Protein AF-A0A6N8QPA5-F1 (afdb_monomer_lite)

Sequence (46 aa):
MPTQEAKAHHVGEWASLRNTSPEIAEAIFEVAGYDEKMAEKIWEEG

Organism: Escherichia coli (NCBI:txid562)

Structure (mmCIF, N/CA/C/O backbone):
data_AF-A0A6N8QPA5-F1
#
_entry.id   AF-A0A6N8QPA5-F1
#
loop_
_atom_site.group_PDB
_atom_site.id
_atom_site.type_symbol
_atom_site.label_atom_id
_atom_site.label_alt_id
_atom_site.label_comp_id
_atom_site.label_asym_id
_atom_site.label_entity_id
_atom_site.label_seq_id
_atom_site.pdbx_PDB_ins_code
_atom_site.Cartn_x
_atom_site.Cartn_y
_atom_site.Cartn_z
_atom_site.occupancy
_atom_site.B_iso_or_equiv
_atom_site.auth_seq_id
_atom_site.auth_comp_id
_atom_site.auth_asym_id
_atom_site.auth_atom_id
_atom_site.pdbx_PDB_model_num
ATOM 1 N N . MET A 1 1 ? 6.586 0.646 -21.522 1.00 52.28 1 MET A N 1
ATOM 2 C CA . MET A 1 1 ? 6.171 -0.206 -20.388 1.00 52.28 1 MET A CA 1
ATOM 3 C C . MET A 1 1 ? 6.859 0.348 -19.154 1.00 52.28 1 MET A C 1
ATOM 5 O O . MET A 1 1 ? 8.064 0.555 -19.254 1.00 52.28 1 MET A O 1
ATOM 9 N N . PRO A 1 2 ? 6.156 0.656 -18.053 1.00 59.81 2 PRO A N 1
ATOM 10 C CA . PRO A 1 2 ? 6.840 0.920 -16.792 1.00 59.81 2 PRO A CA 1
ATOM 11 C C . PRO A 1 2 ? 7.660 -0.325 -16.430 1.00 59.81 2 PRO A C 1
ATOM 13 O O . PRO A 1 2 ? 7.168 -1.451 -16.547 1.00 59.81 2 PRO A O 1
ATOM 16 N N . THR A 1 3 ? 8.932 -0.134 -16.097 1.00 73.81 3 THR A N 1
ATOM 17 C CA . THR A 1 3 ? 9.821 -1.219 -15.672 1.00 73.81 3 THR A CA 1
ATOM 18 C C . THR A 1 3 ? 9.333 -1.783 -14.335 1.00 73.81 3 THR A C 1
ATOM 20 O O . THR A 1 3 ? 8.684 -1.083 -13.558 1.00 73.81 3 THR A O 1
ATOM 23 N N . GLN A 1 4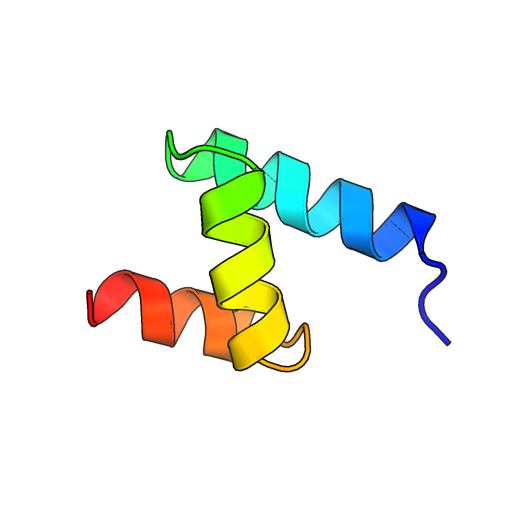 ? 9.616 -3.059 -14.055 1.00 71.38 4 GLN A N 1
ATOM 24 C CA . GLN A 1 4 ? 9.248 -3.689 -12.776 1.00 71.38 4 GLN A CA 1
ATOM 25 C C . GLN A 1 4 ? 9.832 -2.926 -11.572 1.00 71.38 4 GLN A C 1
ATOM 27 O O . GLN A 1 4 ? 9.183 -2.819 -10.540 1.00 71.38 4 GLN A O 1
ATOM 32 N N . GLU A 1 5 ? 11.001 -2.309 -11.749 1.00 72.81 5 GLU A N 1
ATOM 33 C CA . GLU A 1 5 ? 11.658 -1.459 -10.753 1.00 72.81 5 GLU A CA 1
ATOM 34 C C . GLU A 1 5 ? 10.849 -0.187 -10.430 1.00 72.81 5 GLU A C 1
ATOM 36 O O . GLU A 1 5 ? 10.658 0.146 -9.264 1.00 72.81 5 GLU A O 1
ATOM 41 N N . ALA A 1 6 ? 10.263 0.468 -11.443 1.00 75.50 6 ALA A N 1
ATOM 42 C CA . ALA A 1 6 ? 9.398 1.633 -11.236 1.00 75.50 6 ALA A CA 1
ATOM 43 C C . ALA A 1 6 ? 8.118 1.266 -10.466 1.00 75.50 6 ALA A C 1
ATOM 45 O O . ALA A 1 6 ? 7.682 2.008 -9.591 1.00 75.50 6 ALA A O 1
ATOM 46 N N . LYS A 1 7 ? 7.543 0.088 -10.744 1.00 78.19 7 LYS A N 1
ATOM 47 C CA . LYS A 1 7 ? 6.385 -0.424 -9.994 1.00 78.19 7 LYS A CA 1
ATOM 48 C C . LYS A 1 7 ? 6.730 -0.693 -8.529 1.00 78.19 7 LYS A C 1
ATOM 50 O O . LYS A 1 7 ? 5.973 -0.290 -7.654 1.00 78.19 7 LYS A O 1
ATOM 55 N N . ALA A 1 8 ? 7.870 -1.336 -8.269 1.00 76.94 8 ALA A N 1
ATOM 56 C CA . ALA A 1 8 ? 8.321 -1.647 -6.915 1.00 76.94 8 ALA A CA 1
ATOM 57 C C . ALA A 1 8 ? 8.576 -0.379 -6.083 1.00 76.94 8 ALA A C 1
ATOM 59 O O . ALA A 1 8 ? 8.204 -0.332 -4.912 1.00 76.94 8 ALA A O 1
ATOM 60 N N . HIS A 1 9 ? 9.146 0.666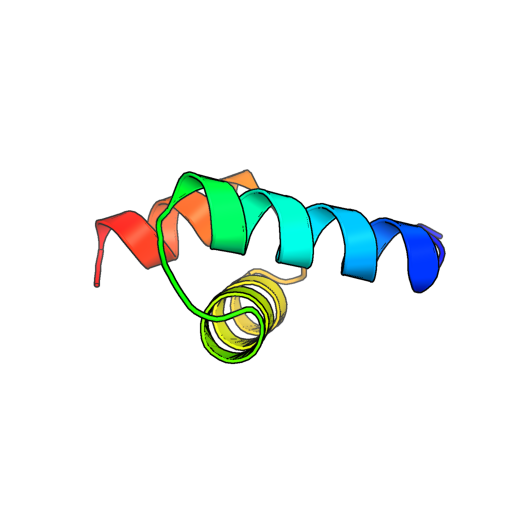 -6.692 1.00 83.81 9 HIS A N 1
ATOM 61 C CA . HIS A 1 9 ? 9.328 1.957 -6.024 1.00 83.81 9 HIS A CA 1
ATOM 62 C C . HIS A 1 9 ? 7.984 2.598 -5.658 1.00 83.81 9 HIS A C 1
ATOM 64 O O . HIS A 1 9 ? 7.799 2.983 -4.508 1.00 83.81 9 HIS A O 1
ATOM 70 N N . HIS A 1 10 ? 7.022 2.631 -6.588 1.00 87.12 10 HIS A N 1
ATOM 71 C CA . HIS A 1 10 ? 5.706 3.222 -6.328 1.00 87.12 10 HIS A CA 1
ATOM 72 C C . HIS A 1 10 ? 4.960 2.484 -5.207 1.00 87.12 10 HIS A C 1
ATOM 74 O O . HIS A 1 10 ? 4.428 3.119 -4.302 1.00 87.12 10 HIS A O 1
ATOM 80 N N . VAL A 1 11 ? 4.970 1.147 -5.219 1.00 92.44 11 VAL A N 1
ATOM 81 C CA . VAL A 1 11 ? 4.346 0.331 -4.164 1.00 92.44 11 VAL A CA 1
ATOM 82 C C . VAL A 1 11 ? 5.027 0.557 -2.809 1.00 92.44 11 VAL A C 1
ATOM 84 O O . VAL A 1 11 ? 4.342 0.734 -1.803 1.00 92.44 11 VAL A O 1
ATOM 87 N N . GLY A 1 12 ? 6.363 0.595 -2.767 1.00 92.75 12 GLY A N 1
ATOM 88 C CA . GLY A 1 12 ? 7.121 0.795 -1.528 1.00 92.75 12 GLY A CA 1
ATOM 89 C C . GLY A 1 12 ? 6.928 2.183 -0.907 1.00 92.75 12 GLY A C 1
ATOM 90 O O . 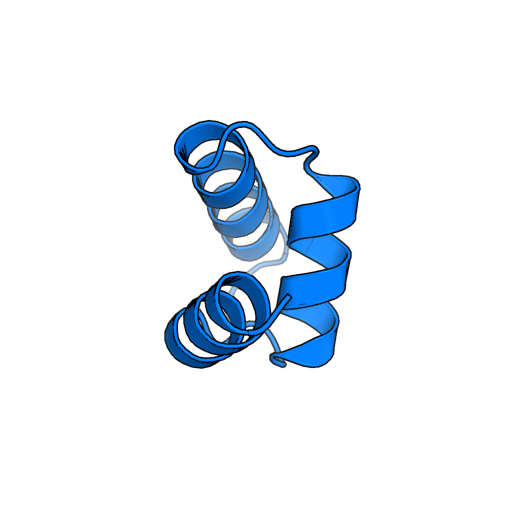GLY A 1 12 ? 6.731 2.300 0.308 1.00 92.75 12 GLY A O 1
ATOM 91 N N . GLU A 1 13 ? 6.938 3.237 -1.725 1.00 94.31 13 GLU A N 1
ATOM 92 C CA . GLU A 1 13 ? 6.656 4.603 -1.265 1.00 94.31 13 GLU A CA 1
ATOM 93 C C . GLU A 1 13 ? 5.207 4.744 -0.791 1.00 94.31 13 GLU A C 1
ATOM 95 O O . GLU A 1 13 ? 4.954 5.305 0.278 1.00 94.31 13 GLU A O 1
ATOM 100 N N . TRP A 1 14 ? 4.259 4.171 -1.533 1.00 95.25 14 TRP A N 1
ATOM 101 C CA . TRP A 1 14 ? 2.844 4.193 -1.178 1.00 95.25 14 TRP A CA 1
ATOM 102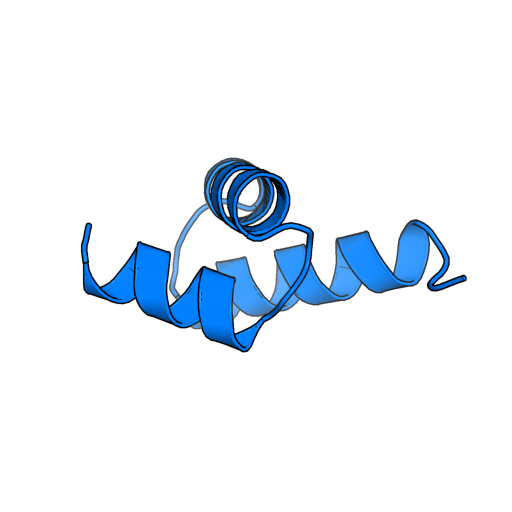 C C . TRP A 1 14 ? 2.573 3.462 0.145 1.00 95.25 14 TRP A C 1
ATOM 104 O O . TRP A 1 14 ? 1.845 3.986 0.992 1.00 95.25 14 TRP A O 1
ATOM 114 N N . ALA A 1 15 ? 3.211 2.304 0.355 1.00 95.38 15 ALA A N 1
ATOM 115 C CA . ALA A 1 15 ? 3.149 1.547 1.604 1.00 95.38 15 ALA A CA 1
ATOM 116 C C . ALA A 1 15 ? 3.680 2.367 2.789 1.00 95.38 15 ALA A C 1
ATOM 118 O O . ALA A 1 15 ? 3.026 2.478 3.828 1.00 95.38 15 ALA A O 1
ATOM 119 N N . SER A 1 16 ? 4.834 3.012 2.596 1.00 94.81 16 SER A N 1
ATOM 120 C CA . SER A 1 16 ? 5.479 3.850 3.611 1.00 94.81 16 SER A CA 1
ATOM 121 C C . SER A 1 16 ? 4.617 5.059 3.989 1.00 94.81 16 SER A C 1
ATOM 123 O O . SER A 1 16 ? 4.452 5.348 5.174 1.00 94.81 16 SER A O 1
ATOM 125 N N . LEU A 1 17 ? 4.019 5.736 3.001 1.00 95.06 17 LEU A N 1
ATOM 126 C CA . LEU A 1 17 ? 3.155 6.902 3.213 1.00 95.06 17 LEU A CA 1
ATOM 127 C C . LEU A 1 17 ? 1.902 6.559 4.033 1.00 95.06 17 LEU A C 1
ATOM 129 O O . LEU A 1 17 ? 1.462 7.357 4.858 1.00 95.06 17 LEU A O 1
ATOM 133 N N . ARG A 1 18 ? 1.339 5.368 3.810 1.00 93.81 18 ARG A N 1
ATOM 134 C CA . ARG A 1 18 ? 0.106 4.896 4.459 1.00 93.81 18 ARG A CA 1
ATOM 135 C C . ARG A 1 18 ? 0.356 4.029 5.689 1.00 93.81 18 ARG A C 1
ATOM 137 O O . ARG A 1 18 ? -0.598 3.523 6.271 1.00 93.81 18 ARG A O 1
ATOM 144 N N . ASN A 1 19 ? 1.617 3.892 6.105 1.00 93.50 19 ASN A N 1
ATOM 145 C CA . ASN A 1 19 ? 2.027 3.075 7.248 1.00 93.50 19 ASN A CA 1
ATOM 146 C C . ASN A 1 19 ? 1.461 1.641 7.169 1.00 93.50 19 ASN A C 1
ATOM 148 O O . ASN A 1 19 ? 0.970 1.083 8.149 1.00 93.50 19 ASN A O 1
ATOM 152 N N . THR A 1 20 ? 1.493 1.074 5.961 1.00 93.81 20 THR A N 1
ATOM 153 C CA . THR A 1 20 ? 1.059 -0.293 5.657 1.00 93.81 20 THR A CA 1
ATOM 154 C C . THR A 1 20 ? 2.228 -1.097 5.091 1.00 93.81 20 THR A C 1
ATOM 156 O O . THR A 1 20 ? 3.291 -0.545 4.798 1.00 93.81 20 THR A O 1
ATOM 159 N N . SER A 1 21 ? 2.074 -2.414 4.975 1.00 95.12 21 SER A N 1
ATOM 160 C CA . SER A 1 21 ? 3.148 -3.260 4.460 1.00 95.12 21 SER A CA 1
ATOM 161 C C . SER A 1 21 ? 3.220 -3.206 2.924 1.00 95.12 21 SER A C 1
ATOM 163 O O . SER A 1 21 ? 2.186 -3.022 2.268 1.00 95.12 21 SER A O 1
ATOM 165 N N . PRO A 1 22 ? 4.414 -3.379 2.323 1.00 93.88 22 PRO A N 1
ATOM 166 C CA . PRO A 1 22 ? 4.561 -3.469 0.872 1.00 93.88 22 PRO A CA 1
ATOM 167 C C . PRO A 1 22 ? 3.696 -4.563 0.244 1.00 93.88 22 PRO A C 1
ATOM 169 O O . PRO A 1 22 ? 3.208 -4.371 -0.859 1.00 93.88 22 PRO A O 1
ATOM 172 N N . GLU A 1 23 ? 3.450 -5.669 0.948 1.00 94.69 23 GLU A N 1
ATOM 173 C CA . GLU A 1 23 ? 2.597 -6.765 0.474 1.00 94.69 23 GLU A CA 1
ATOM 174 C C . GLU A 1 23 ? 1.124 -6.344 0.371 1.00 94.69 23 GLU A C 1
ATOM 176 O O . GLU A 1 23 ? 0.443 -6.698 -0.591 1.00 94.69 23 GLU A O 1
ATOM 181 N N . ILE A 1 24 ? 0.623 -5.559 1.334 1.00 94.81 24 ILE A N 1
ATOM 182 C CA . ILE A 1 24 ? -0.742 -5.013 1.281 1.00 94.81 24 ILE A CA 1
ATOM 183 C C . ILE A 1 24 ? -0.846 -3.983 0.153 1.00 94.81 24 ILE A C 1
ATOM 185 O O . ILE A 1 24 ? -1.798 -4.010 -0.626 1.00 94.81 24 ILE A O 1
ATOM 189 N N . ALA A 1 25 ? 0.146 -3.098 0.038 1.00 95.44 25 ALA A N 1
ATOM 190 C CA . ALA A 1 25 ? 0.206 -2.131 -1.050 1.00 95.44 25 ALA A CA 1
ATOM 191 C C . ALA A 1 25 ? 0.272 -2.826 -2.420 1.00 95.44 25 ALA A C 1
ATOM 193 O O . ALA A 1 25 ? -0.446 -2.439 -3.337 1.00 95.44 25 ALA A O 1
ATOM 194 N N . GLU A 1 26 ? 1.069 -3.886 -2.560 1.00 94.19 26 GLU A N 1
ATOM 195 C CA . GLU A 1 26 ? 1.180 -4.656 -3.798 1.00 94.19 26 GLU A CA 1
ATOM 196 C C . GLU A 1 26 ? -0.147 -5.317 -4.167 1.00 94.19 26 GLU A C 1
ATOM 198 O O . GLU A 1 26 ? -0.571 -5.199 -5.314 1.00 94.19 26 GLU A O 1
ATOM 203 N N . ALA A 1 27 ? -0.850 -5.921 -3.204 1.00 95.31 27 ALA A N 1
ATOM 204 C CA . ALA A 1 27 ? -2.167 -6.507 -3.443 1.00 95.31 27 ALA A CA 1
ATOM 205 C C . ALA A 1 27 ? -3.178 -5.462 -3.952 1.00 95.31 27 ALA A C 1
ATOM 207 O O . ALA A 1 27 ? -3.939 -5.727 -4.882 1.00 95.31 27 ALA A O 1
ATOM 208 N N . ILE A 1 28 ? -3.156 -4.248 -3.394 1.00 95.12 28 ILE A N 1
ATOM 209 C CA . ILE A 1 28 ? -4.025 -3.151 -3.838 1.00 95.12 28 ILE A CA 1
ATOM 210 C C . ILE A 1 28 ? -3.639 -2.687 -5.245 1.00 95.12 28 ILE A C 1
ATOM 212 O O . ILE A 1 28 ? -4.513 -2.531 -6.099 1.00 95.12 28 ILE A O 1
ATOM 216 N N . PHE A 1 29 ? -2.345 -2.502 -5.517 1.00 94.06 29 PHE A N 1
ATOM 217 C CA . PHE A 1 29 ? -1.862 -2.116 -6.843 1.00 94.06 29 PHE A CA 1
ATOM 218 C C . PHE A 1 29 ? -2.143 -3.193 -7.894 1.00 94.06 29 PHE A C 1
ATOM 220 O O . PHE A 1 29 ? -2.471 -2.852 -9.028 1.00 94.06 29 PHE A O 1
ATOM 227 N N . GLU A 1 30 ? -2.067 -4.473 -7.543 1.00 93.50 30 GLU A N 1
ATOM 228 C CA . GLU A 1 30 ? -2.410 -5.575 -8.439 1.00 93.50 30 GLU A CA 1
ATOM 229 C C . GLU A 1 30 ? -3.895 -5.525 -8.825 1.00 93.50 30 GLU A C 1
ATOM 231 O O . GLU A 1 30 ? -4.221 -5.537 -10.015 1.00 93.50 30 GLU A O 1
ATOM 236 N N . VAL A 1 31 ? -4.787 -5.355 -7.841 1.00 94.06 31 VAL A N 1
ATOM 237 C CA . VAL A 1 31 ? -6.236 -5.202 -8.074 1.00 94.06 31 VAL A CA 1
ATOM 238 C C . VAL A 1 31 ? -6.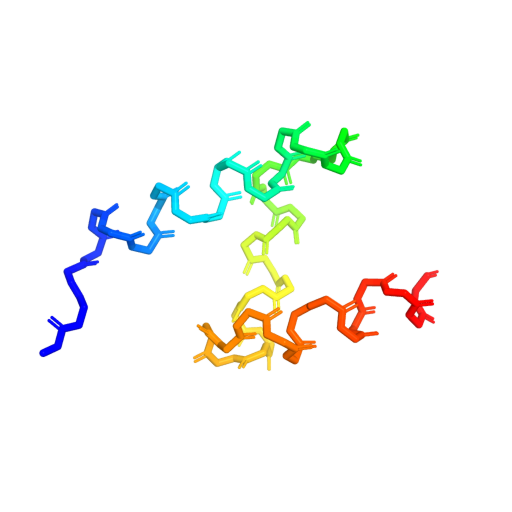545 -3.927 -8.870 1.00 94.06 31 VAL A C 1
ATOM 240 O O . VAL A 1 31 ? -7.419 -3.931 -9.738 1.00 94.06 31 VAL A O 1
ATOM 243 N N . ALA A 1 32 ? -5.799 -2.849 -8.630 1.00 93.38 32 ALA A N 1
ATOM 244 C CA . ALA A 1 32 ? -5.925 -1.574 -9.329 1.00 93.38 32 ALA A CA 1
ATOM 245 C C . ALA A 1 32 ? -5.299 -1.558 -10.738 1.00 93.38 32 ALA A C 1
ATOM 247 O O . ALA A 1 32 ? -5.375 -0.540 -11.426 1.00 93.38 32 ALA A O 1
ATOM 248 N N . GLY A 1 33 ? -4.631 -2.631 -11.176 1.00 91.62 33 GLY A N 1
ATOM 249 C CA . GLY A 1 33 ? -3.903 -2.643 -12.449 1.00 91.62 33 GLY A CA 1
ATOM 250 C C . GLY A 1 33 ? -2.712 -1.672 -12.489 1.00 91.62 33 GLY A C 1
ATOM 251 O O . GLY A 1 33 ? -2.336 -1.198 -13.561 1.00 91.62 33 GLY A O 1
ATOM 252 N N . TYR A 1 34 ? -2.113 -1.391 -11.331 1.00 89.62 34 TYR A N 1
ATOM 253 C CA . TYR A 1 34 ? -1.076 -0.386 -11.087 1.00 89.62 34 TYR A CA 1
ATOM 254 C C . TYR A 1 34 ? -1.496 1.057 -11.424 1.00 89.62 34 TYR A C 1
ATOM 256 O O . TYR A 1 34 ? -0.637 1.908 -11.663 1.00 89.62 34 TYR A O 1
ATOM 264 N N . ASP A 1 35 ? -2.800 1.349 -11.434 1.00 90.81 35 ASP A N 1
ATOM 265 C CA . ASP A 1 35 ? -3.311 2.718 -11.451 1.00 90.81 35 ASP A CA 1
ATOM 266 C C . ASP A 1 35 ? -3.356 3.270 -10.019 1.00 90.81 35 ASP A C 1
ATOM 268 O O . ASP A 1 35 ? -4.114 2.796 -9.175 1.00 90.81 35 ASP A O 1
ATOM 272 N N . GLU A 1 36 ? -2.524 4.271 -9.733 1.00 90.62 36 GLU A N 1
ATOM 273 C CA . GLU A 1 36 ? -2.379 4.830 -8.383 1.00 90.62 36 GLU A CA 1
ATOM 274 C C . GLU A 1 36 ? -3.677 5.456 -7.852 1.00 90.62 36 GLU A C 1
ATOM 276 O O . GLU A 1 36 ? -3.969 5.347 -6.662 1.00 90.62 36 GLU A O 1
ATOM 281 N N . LYS A 1 37 ? -4.498 6.060 -8.721 1.00 93.00 37 LYS A N 1
ATOM 282 C CA . LYS A 1 37 ? -5.773 6.670 -8.309 1.00 93.00 37 LYS A CA 1
ATOM 283 C C . LYS A 1 37 ? -6.798 5.606 -7.941 1.00 93.00 37 LYS A C 1
ATOM 285 O O . LYS A 1 37 ? -7.555 5.776 -6.989 1.00 93.00 37 LYS A O 1
ATOM 290 N N . MET A 1 38 ? -6.827 4.512 -8.694 1.00 94.50 38 MET A N 1
ATOM 291 C CA . MET A 1 38 ? -7.667 3.360 -8.395 1.00 94.50 38 MET A CA 1
ATOM 292 C C . MET A 1 38 ? -7.191 2.647 -7.123 1.00 94.50 38 MET A C 1
ATOM 294 O O . MET A 1 38 ? -8.022 2.283 -6.296 1.00 94.50 38 MET A O 1
ATOM 298 N N . ALA A 1 39 ? -5.876 2.509 -6.926 1.00 94.75 39 ALA A N 1
ATOM 299 C CA . ALA A 1 39 ? -5.291 1.960 -5.703 1.00 94.75 39 ALA A CA 1
ATOM 300 C C . ALA A 1 39 ? -5.638 2.810 -4.470 1.00 94.75 39 ALA A C 1
ATOM 302 O O . ALA A 1 39 ? -6.037 2.273 -3.440 1.00 94.75 39 ALA A O 1
ATOM 303 N N . GLU A 1 40 ? -5.549 4.138 -4.584 1.00 94.38 40 GLU A N 1
ATOM 304 C CA . GLU A 1 40 ? -5.979 5.061 -3.531 1.00 94.38 40 GLU A CA 1
ATOM 305 C C . GLU A 1 40 ? -7.469 4.906 -3.222 1.00 94.38 40 GLU A C 1
ATOM 307 O O . GLU A 1 40 ? -7.842 4.811 -2.059 1.00 94.38 40 GLU A O 1
ATOM 312 N N . LYS A 1 41 ? -8.315 4.787 -4.249 1.00 96.12 41 LYS A N 1
ATOM 313 C CA . LYS A 1 41 ? -9.747 4.573 -4.048 1.00 96.12 41 LYS A CA 1
ATOM 314 C C . LYS A 1 41 ? -10.043 3.258 -3.312 1.00 96.12 41 LYS A C 1
ATOM 316 O O . LYS A 1 41 ? -10.817 3.268 -2.365 1.00 96.12 41 LYS A O 1
ATOM 321 N N . ILE A 1 42 ? -9.401 2.157 -3.709 1.00 95.00 42 ILE A N 1
ATOM 322 C CA . ILE A 1 42 ? -9.552 0.846 -3.054 1.00 95.00 42 ILE A CA 1
ATOM 323 C C . ILE A 1 42 ? -9.109 0.907 -1.586 1.00 95.00 42 ILE A C 1
ATOM 325 O O . ILE A 1 42 ? -9.756 0.304 -0.736 1.00 95.00 42 ILE A O 1
ATOM 329 N N . TRP A 1 43 ? -8.031 1.634 -1.287 1.00 94.25 43 TRP A N 1
ATOM 330 C CA . TRP A 1 43 ? -7.547 1.826 0.081 1.00 94.25 43 TRP A CA 1
ATOM 331 C C . TRP A 1 43 ? -8.522 2.612 0.956 1.00 94.25 43 TRP A C 1
ATOM 333 O O . TRP A 1 43 ? -8.770 2.213 2.083 1.00 94.25 43 TRP A O 1
ATOM 343 N N . GLU A 1 44 ? -9.091 3.704 0.444 1.00 93.38 44 GLU A N 1
ATOM 344 C CA . GLU A 1 44 ? -10.058 4.520 1.192 1.00 93.38 44 GLU A CA 1
ATOM 345 C C . GLU A 1 44 ? -11.409 3.800 1.397 1.00 93.38 44 GLU A C 1
ATOM 347 O O . GLU A 1 44 ? -12.167 4.155 2.299 1.00 93.38 44 GLU A O 1
ATOM 352 N N . GLU A 1 45 ? -11.733 2.811 0.554 1.00 91.81 45 GLU A N 1
ATOM 353 C CA . GLU A 1 45 ? -12.940 1.979 0.677 1.00 91.81 45 GLU A CA 1
ATOM 354 C C . GLU A 1 45 ? -12.790 0.803 1.672 1.00 91.81 45 GLU A C 1
ATOM 356 O O . GLU A 1 45 ? -13.811 0.217 2.045 1.00 91.81 45 GLU A O 1
ATOM 361 N N . GLY A 1 46 ? -11.563 0.441 2.079 1.00 82.56 46 GLY A N 1
ATOM 362 C CA . GLY A 1 46 ? -11.248 -0.718 2.936 1.00 82.56 46 GLY A CA 1
ATOM 363 C C . GLY A 1 46 ? -11.048 -0.379 4.408 1.00 82.56 46 GLY A C 1
ATOM 364 O O . GLY A 1 46 ? -11.565 -1.152 5.249 1.00 82.56 46 GLY A O 1
#

pLDDT: mean 89.1, std 9.8, range [52.28, 96.12]

Foldseek 3Di:
DPDPVNLQVVLVVVCVVVVHDSVVSVVLCVVQVNPVVSSVVVVVVD

InterPro domains:
  IPR025600 YccJ-like protein [PF13993] (9-46)

Secondary structure (DSSP, 8-state):
---HHHHHHHHHHHHHHTT--HHH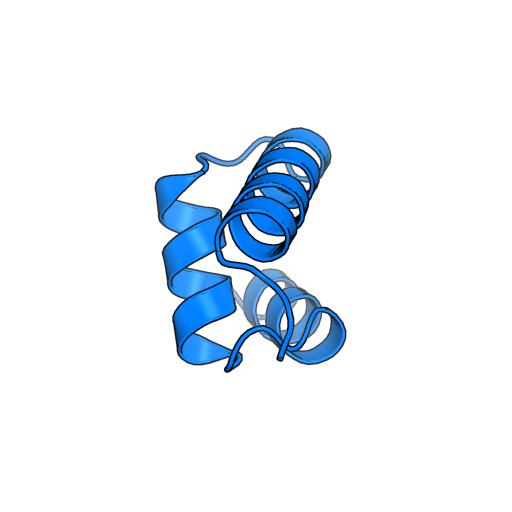HHHHHHHTTT-HHHHHHHHHH-

Radius of gyration: 9.63 Å; chains: 1; bounding box: 25×14×28 Å